Protein AF-A0A972MWX5-F1 (afdb_monomer_lite)

Secondary structure (DSSP, 8-state):
-HHHHHHHHHHHHHHHHHHHHHHHHHHHHHHTSHHHHHHHHHHHTT--SSS-EEETTEEE-TTS-EEEEETTEEEEE---HHHHHHHHHHHHHHHHHHHHTTTEEEEE-SSS-EEEEETTEEEEEEEEEEEETT----EEEEEEEEETTT--EEEEETT-

Radius of gyration: 28.14 Å; chains: 1; bounding box: 78×22×84 Å

Sequence (160 aa):
MKDKKFFVRSFFILFVIVGVILWGVFYYNAHNTPEYKIKERLVELGYPTEGYYYADSSVRYPDGRVVVFEDGKVENYTVNIYQATAVAYSLLEPYQSKLEQYNFTLKLDYESFTETYKDGTLYFVFPVKMSREGKRDNILVGYVFVDRKTGRAFIKGLLG

Structure (mmCIF, N/CA/C/O backbone):
data_AF-A0A972MWX5-F1
#
_entry.id   AF-A0A972MWX5-F1
#
loop_
_atom_site.group_PDB
_atom_site.id
_atom_site.type_symbol
_atom_site.label_atom_id
_atom_site.label_alt_id
_atom_site.label_comp_id
_atom_site.label_asym_id
_atom_site.label_entity_id
_atom_site.label_seq_id
_atom_site.pdbx_PDB_ins_code
_atom_site.Cartn_x
_atom_site.Cartn_y
_atom_site.Cartn_z
_atom_site.occupancy
_atom_site.B_iso_or_equiv
_atom_site.auth_seq_id
_atom_site.auth_comp_id
_atom_site.auth_asym_id
_atom_site.auth_atom_id
_atom_site.pdbx_PDB_model_num
ATOM 1 N N . MET A 1 1 ? 55.766 -2.530 -52.864 1.00 55.31 1 MET A N 1
ATOM 2 C CA . MET A 1 1 ? 55.032 -1.466 -52.122 1.00 55.31 1 MET A CA 1
ATOM 3 C C . MET A 1 1 ? 53.513 -1.468 -52.374 1.00 55.31 1 MET A C 1
ATOM 5 O O . MET A 1 1 ? 52.782 -0.977 -51.521 1.00 55.31 1 MET A O 1
ATOM 9 N N . LYS A 1 2 ? 53.024 -2.032 -53.495 1.00 53.69 2 LYS A N 1
ATOM 10 C CA . LYS A 1 2 ? 51.587 -2.156 -53.822 1.00 53.69 2 LYS A CA 1
ATOM 11 C C . LYS A 1 2 ? 50.833 -3.138 -52.904 1.00 53.69 2 LYS A C 1
ATOM 13 O O . LYS A 1 2 ? 49.761 -2.791 -52.419 1.00 53.69 2 LYS A O 1
ATOM 18 N N . ASP A 1 3 ? 51.442 -4.271 -52.558 1.00 59.41 3 ASP A N 1
ATOM 19 C CA . ASP A 1 3 ? 50.772 -5.328 -51.773 1.00 59.41 3 ASP A CA 1
ATOM 20 C C . ASP A 1 3 ? 50.551 -4.955 -50.302 1.00 59.41 3 ASP A C 1
ATOM 22 O O . ASP A 1 3 ? 49.507 -5.261 -49.733 1.00 59.41 3 ASP A O 1
ATOM 26 N N . LYS A 1 4 ? 51.467 -4.180 -49.699 1.00 56.91 4 LYS A N 1
ATOM 27 C CA . LYS A 1 4 ? 51.287 -3.640 -48.337 1.00 56.91 4 LYS A CA 1
ATOM 28 C C . LYS A 1 4 ? 50.088 -2.688 -48.242 1.00 56.91 4 LYS A C 1
ATOM 30 O O . LYS A 1 4 ? 49.364 -2.733 -47.256 1.00 56.91 4 LYS A O 1
ATOM 35 N N . LYS A 1 5 ? 49.845 -1.851 -49.262 1.00 60.25 5 LYS A N 1
ATOM 36 C CA . LYS A 1 5 ? 48.673 -0.952 -49.291 1.00 60.25 5 LYS A CA 1
ATOM 37 C C . LYS A 1 5 ? 47.363 -1.726 -49.450 1.00 60.25 5 LYS A C 1
ATOM 39 O O . LYS A 1 5 ? 46.360 -1.330 -48.866 1.00 60.25 5 LYS A O 1
ATOM 44 N N . PHE A 1 6 ? 47.378 -2.821 -50.210 1.00 61.97 6 PHE A N 1
ATOM 45 C CA . PHE A 1 6 ? 46.210 -3.682 -50.392 1.00 61.97 6 PHE A CA 1
ATOM 46 C C . PHE A 1 6 ? 45.880 -4.452 -49.105 1.00 61.97 6 PHE A C 1
ATOM 48 O O . PHE A 1 6 ? 44.744 -4.412 -48.647 1.00 61.97 6 PHE A O 1
ATOM 55 N N . PHE A 1 7 ? 46.893 -5.034 -48.453 1.00 67.25 7 PHE A N 1
ATOM 56 C CA . PHE A 1 7 ? 46.749 -5.754 -47.186 1.00 67.25 7 PHE A CA 1
ATOM 57 C C . PHE A 1 7 ? 46.229 -4.863 -46.048 1.00 67.25 7 PHE A C 1
ATOM 59 O O . PHE A 1 7 ? 45.277 -5.227 -45.363 1.00 67.25 7 PHE A O 1
ATOM 66 N N . VAL A 1 8 ? 46.791 -3.658 -45.886 1.00 73.81 8 VAL A N 1
ATOM 67 C CA . VAL A 1 8 ? 46.344 -2.695 -44.862 1.00 73.81 8 VAL A CA 1
ATOM 68 C C . VAL A 1 8 ? 44.905 -2.239 -45.114 1.00 73.81 8 VAL A C 1
ATOM 70 O O . VAL A 1 8 ? 44.122 -2.137 -44.174 1.00 73.81 8 VAL A O 1
ATOM 73 N N . ARG A 1 9 ? 44.523 -2.016 -46.378 1.00 71.81 9 ARG A N 1
ATOM 74 C CA . ARG A 1 9 ? 43.152 -1.636 -46.740 1.00 71.81 9 ARG A CA 1
ATOM 75 C C . ARG A 1 9 ? 42.158 -2.764 -46.462 1.00 71.81 9 ARG A C 1
ATOM 77 O O . ARG A 1 9 ? 41.102 -2.500 -45.899 1.00 71.81 9 ARG A O 1
ATOM 84 N N . SER A 1 10 ? 42.495 -4.004 -46.811 1.00 74.69 10 SER A N 1
ATOM 85 C CA . SER A 1 10 ? 41.655 -5.173 -46.529 1.00 74.69 10 SER A CA 1
ATOM 86 C C . SER A 1 10 ? 41.505 -5.427 -45.028 1.00 74.69 10 SER A C 1
ATOM 88 O O . SER A 1 10 ? 40.396 -5.684 -44.569 1.00 74.69 10 SER A O 1
ATOM 90 N N . PHE A 1 11 ? 42.583 -5.284 -44.253 1.00 80.12 11 PHE A N 1
ATOM 91 C CA . PHE A 1 11 ? 42.537 -5.420 -42.797 1.00 80.12 11 PHE A CA 1
ATOM 92 C C . PHE A 1 11 ? 41.700 -4.312 -42.145 1.00 80.12 11 PHE A C 1
ATOM 94 O O . PHE A 1 11 ? 40.907 -4.580 -41.249 1.00 80.12 11 PHE A O 1
ATOM 101 N N . PHE A 1 12 ? 41.817 -3.076 -42.636 1.00 83.12 12 PHE A N 1
ATOM 102 C CA . PHE A 1 12 ? 41.016 -1.954 -42.153 1.00 83.12 12 PHE A CA 1
ATOM 103 C C . PHE A 1 12 ? 39.523 -2.140 -42.447 1.00 83.12 12 PHE A C 1
ATOM 105 O O . PHE A 1 12 ? 38.696 -1.922 -41.569 1.00 83.12 12 PHE A O 1
ATOM 112 N N . ILE A 1 13 ? 39.165 -2.601 -43.650 1.00 83.06 13 ILE A N 1
ATOM 113 C CA . ILE A 1 13 ? 37.769 -2.908 -43.999 1.00 83.06 13 ILE A CA 1
ATOM 114 C C . ILE A 1 13 ? 37.222 -4.017 -43.093 1.00 83.06 13 ILE A C 1
ATOM 116 O O . ILE A 1 13 ? 36.120 -3.884 -42.569 1.00 83.06 13 ILE A O 1
ATOM 120 N N . LEU A 1 14 ? 38.002 -5.076 -42.856 1.00 85.69 14 LEU A N 1
ATOM 121 C CA . LEU A 1 14 ? 37.616 -6.152 -41.943 1.00 85.69 14 LEU A CA 1
ATOM 122 C C . LEU A 1 14 ? 37.406 -5.626 -40.514 1.00 85.69 14 LEU A C 1
ATOM 124 O O . LEU A 1 14 ? 36.401 -5.943 -39.887 1.00 85.69 14 LEU A O 1
ATOM 128 N N . PHE A 1 15 ? 38.314 -4.781 -40.021 1.00 88.12 15 PHE A N 1
ATOM 129 C CA . PHE A 1 15 ? 38.214 -4.158 -38.701 1.00 88.12 15 PHE A CA 1
ATOM 130 C C . PHE A 1 15 ? 36.951 -3.298 -38.560 1.00 88.12 15 PHE A C 1
ATOM 132 O O . PHE A 1 15 ? 36.252 -3.400 -37.554 1.00 88.12 15 PHE A O 1
ATOM 139 N N . VAL A 1 16 ? 36.610 -2.507 -39.583 1.00 89.81 16 VAL A N 1
ATOM 140 C CA . VAL A 1 16 ? 35.372 -1.712 -39.603 1.00 89.81 16 VAL A CA 1
ATOM 141 C C . VAL A 1 16 ? 34.139 -2.617 -39.580 1.00 89.81 16 VAL A C 1
ATOM 143 O O . VAL A 1 16 ? 33.228 -2.373 -38.795 1.00 89.81 16 VAL A O 1
ATOM 146 N N . ILE A 1 17 ? 34.115 -3.686 -40.382 1.00 90.12 17 ILE A N 1
ATOM 147 C CA . ILE A 1 17 ? 32.991 -4.637 -40.413 1.00 90.12 17 ILE A CA 1
ATOM 148 C C . ILE A 1 17 ? 32.806 -5.303 -39.044 1.00 90.12 17 ILE A C 1
ATOM 150 O O . ILE A 1 17 ? 31.695 -5.331 -38.520 1.00 90.12 17 ILE A O 1
ATOM 154 N N . VAL A 1 18 ? 33.888 -5.791 -38.433 1.00 88.88 18 VAL A N 1
ATOM 155 C CA . VAL A 1 18 ? 33.847 -6.401 -37.095 1.00 88.88 18 VAL A CA 1
ATOM 156 C C . VAL A 1 18 ? 33.389 -5.386 -36.046 1.00 88.88 18 VAL A C 1
ATOM 158 O O . VAL A 1 18 ? 32.563 -5.719 -35.199 1.00 88.88 18 VAL A O 1
ATOM 161 N N . GLY A 1 19 ? 33.858 -4.138 -36.130 1.00 89.25 19 GLY A N 1
ATOM 162 C CA . GLY A 1 19 ? 33.424 -3.055 -35.249 1.00 89.25 19 GLY A CA 1
ATOM 163 C C . GLY A 1 19 ? 31.924 -2.771 -35.350 1.00 89.25 19 GLY A C 1
ATOM 164 O O . GLY A 1 19 ? 31.257 -2.662 -34.324 1.00 89.25 19 GLY A O 1
ATOM 165 N N . VAL A 1 20 ? 31.371 -2.727 -36.566 1.00 91.25 20 VAL A N 1
ATOM 166 C CA . VAL A 1 20 ? 29.926 -2.536 -36.793 1.00 91.25 20 VAL A CA 1
ATOM 167 C C . VAL A 1 20 ? 29.117 -3.711 -36.241 1.00 91.25 20 VAL A C 1
ATOM 169 O O . VAL A 1 20 ? 28.090 -3.492 -35.601 1.00 91.25 20 VAL A O 1
ATOM 172 N N . ILE A 1 21 ? 29.586 -4.949 -36.430 1.00 89.12 21 ILE A N 1
ATOM 173 C CA . ILE A 1 21 ? 28.920 -6.147 -35.895 1.00 89.12 21 ILE A CA 1
ATOM 174 C C . ILE A 1 21 ? 28.914 -6.123 -34.363 1.00 89.12 21 ILE A C 1
ATOM 176 O O . ILE A 1 21 ? 27.860 -6.299 -33.754 1.00 89.12 21 ILE A O 1
ATOM 180 N N . LEU A 1 22 ? 30.062 -5.867 -33.729 1.00 86.38 22 LEU A N 1
ATOM 181 C CA . LEU A 1 22 ? 30.165 -5.800 -32.269 1.00 86.38 22 LEU A CA 1
ATOM 182 C C . LEU A 1 22 ? 29.307 -4.673 -31.692 1.00 86.38 22 LEU A C 1
ATOM 184 O O . LEU A 1 22 ? 28.625 -4.881 -30.689 1.00 86.38 22 LEU A O 1
ATOM 188 N N . TRP A 1 23 ? 29.290 -3.508 -32.343 1.00 86.62 23 TRP A N 1
ATOM 189 C CA . TRP A 1 23 ? 28.437 -2.397 -31.938 1.00 86.62 23 TRP A CA 1
ATOM 190 C C . TRP A 1 23 ? 26.951 -2.753 -32.045 1.00 86.62 23 TRP A C 1
ATOM 192 O O . TRP A 1 23 ? 26.206 -2.519 -31.099 1.00 86.62 23 TRP A O 1
ATOM 202 N N . GLY A 1 24 ? 26.528 -3.395 -33.139 1.00 82.75 24 GLY A N 1
ATOM 203 C CA . GLY A 1 24 ? 25.148 -3.853 -33.318 1.00 82.75 24 GLY A CA 1
ATOM 204 C C . GLY A 1 24 ? 24.715 -4.878 -32.267 1.00 82.75 24 GLY A C 1
ATOM 205 O O . GLY A 1 24 ? 23.630 -4.754 -31.703 1.00 82.75 24 GLY A O 1
ATOM 206 N N . VAL A 1 25 ? 25.577 -5.846 -31.940 1.00 79.94 25 VAL A N 1
ATOM 207 C CA . VAL A 1 25 ? 25.316 -6.836 -30.880 1.00 79.94 25 VAL A CA 1
ATOM 208 C C . VAL A 1 25 ? 25.213 -6.161 -29.512 1.00 79.94 25 VAL A C 1
ATOM 210 O O . VAL A 1 25 ? 24.296 -6.456 -28.747 1.00 79.94 25 VAL A O 1
ATOM 213 N N . PHE A 1 26 ? 26.116 -5.231 -29.201 1.00 80.38 26 PHE A N 1
ATOM 214 C CA . PHE A 1 26 ? 26.093 -4.510 -27.930 1.00 80.38 26 PHE A CA 1
ATOM 215 C C . PHE A 1 26 ? 24.851 -3.620 -27.805 1.00 80.38 26 PHE A C 1
ATOM 217 O O . PHE A 1 26 ? 24.179 -3.635 -26.776 1.00 80.38 26 PHE A O 1
ATOM 224 N N . TYR A 1 27 ? 24.505 -2.901 -28.875 1.00 77.19 27 TYR A N 1
ATOM 225 C CA . TYR A 1 27 ? 23.310 -2.067 -28.949 1.00 77.19 27 TYR A CA 1
ATOM 226 C C . TYR A 1 27 ? 22.036 -2.898 -28.761 1.00 77.19 27 TYR A C 1
ATOM 228 O O . TYR A 1 27 ? 21.204 -2.563 -27.916 1.00 77.19 27 TYR A O 1
ATOM 236 N N . TYR A 1 28 ? 21.925 -4.019 -29.482 1.00 75.44 28 TYR A N 1
ATOM 237 C CA . TYR A 1 28 ? 20.804 -4.948 -29.369 1.00 75.44 28 TYR A CA 1
ATOM 238 C C . TYR A 1 28 ? 20.672 -5.515 -27.954 1.00 75.44 28 TYR A C 1
ATOM 240 O O . TYR A 1 28 ? 19.569 -5.540 -27.414 1.00 75.44 28 TYR A O 1
ATOM 248 N N . ASN A 1 29 ? 21.779 -5.932 -27.333 1.00 72.12 29 ASN A N 1
ATOM 249 C CA . ASN A 1 29 ? 21.764 -6.479 -25.978 1.00 72.12 29 ASN A CA 1
ATOM 250 C C . ASN A 1 29 ? 21.394 -5.423 -24.931 1.00 72.12 29 ASN A C 1
ATOM 252 O O . ASN A 1 29 ? 20.609 -5.723 -24.039 1.00 72.12 29 ASN A O 1
ATOM 256 N N . ALA A 1 30 ? 21.892 -4.190 -25.057 1.00 64.75 30 ALA A N 1
ATOM 257 C CA . ALA A 1 30 ? 21.557 -3.101 -24.139 1.00 64.75 30 ALA A CA 1
ATOM 258 C C . ALA A 1 30 ? 20.062 -2.724 -24.199 1.00 64.75 30 ALA A C 1
ATOM 260 O O . ALA A 1 30 ? 19.432 -2.543 -23.156 1.00 64.75 30 ALA A O 1
ATOM 261 N N . HIS A 1 31 ? 19.481 -2.674 -25.403 1.00 63.12 31 HIS A N 1
ATOM 262 C CA . HIS A 1 31 ? 18.083 -2.274 -25.623 1.00 63.12 31 HIS A CA 1
ATOM 263 C C . HIS A 1 31 ? 17.078 -3.428 -25.467 1.00 63.12 31 HIS A C 1
ATOM 265 O O . HIS A 1 31 ? 15.884 -3.192 -25.316 1.00 63.12 31 HIS A O 1
ATOM 271 N N . ASN A 1 32 ? 17.530 -4.688 -25.463 1.00 64.56 32 ASN A N 1
ATOM 272 C CA . ASN A 1 32 ? 16.667 -5.844 -25.188 1.00 64.56 32 ASN A CA 1
ATOM 273 C C . ASN A 1 32 ? 16.703 -6.328 -23.740 1.00 64.56 32 ASN A C 1
ATOM 275 O O . ASN A 1 32 ? 16.110 -7.365 -23.433 1.00 64.56 32 ASN A O 1
ATOM 279 N N . THR A 1 33 ? 17.348 -5.584 -22.844 1.00 59.31 33 THR A N 1
ATOM 280 C CA . THR A 1 33 ? 17.236 -5.876 -21.418 1.00 59.31 33 THR A CA 1
ATOM 281 C C . THR A 1 33 ? 15.790 -5.666 -20.940 1.00 59.31 33 THR A C 1
ATOM 283 O O . THR A 1 33 ? 15.114 -4.739 -21.402 1.00 59.31 33 THR A O 1
ATOM 286 N N . PRO A 1 34 ? 15.292 -6.497 -20.005 1.00 53.62 34 PRO A N 1
ATOM 287 C CA . PRO A 1 34 ? 13.991 -6.279 -19.372 1.00 53.62 34 PRO A CA 1
ATOM 288 C C . PRO A 1 34 ? 13.868 -4.870 -18.780 1.00 53.62 34 PRO A C 1
ATOM 290 O O . PRO A 1 34 ? 12.841 -4.223 -18.939 1.00 53.62 34 PRO A O 1
ATOM 293 N N . GLU A 1 35 ? 14.948 -4.363 -18.182 1.00 55.81 35 GLU A N 1
ATOM 294 C CA . GLU A 1 35 ? 15.011 -3.028 -17.588 1.00 55.81 35 GLU A CA 1
ATOM 295 C C . GLU A 1 35 ? 14.777 -1.906 -18.614 1.00 55.81 35 GLU A C 1
ATOM 297 O O . GLU A 1 35 ? 14.025 -0.973 -18.339 1.00 55.81 35 GLU A O 1
ATOM 302 N N . TYR A 1 36 ? 15.368 -1.996 -19.813 1.00 62.69 36 TYR A N 1
ATOM 303 C CA . TYR A 1 36 ? 15.177 -0.990 -20.863 1.00 62.69 36 TYR A CA 1
ATOM 304 C C . TYR A 1 36 ? 13.733 -0.967 -21.382 1.00 62.69 36 TYR A C 1
ATOM 306 O O . TYR A 1 36 ? 13.123 0.098 -21.452 1.00 62.69 36 TYR A O 1
ATOM 314 N N . LYS A 1 37 ? 13.151 -2.141 -21.662 1.00 62.28 37 LYS A N 1
ATOM 315 C CA . LYS A 1 37 ? 11.751 -2.262 -22.115 1.00 62.28 37 LYS A CA 1
ATOM 316 C C . LYS A 1 37 ? 10.761 -1.751 -21.069 1.00 62.28 37 LYS A C 1
ATOM 318 O O . LYS A 1 37 ? 9.757 -1.127 -21.399 1.00 62.28 37 LYS A O 1
ATOM 323 N N . ILE A 1 38 ? 11.062 -1.996 -19.796 1.00 55.25 38 ILE A N 1
ATOM 324 C CA . ILE A 1 38 ? 10.292 -1.484 -18.663 1.00 55.25 38 ILE A CA 1
ATOM 325 C C . ILE A 1 38 ? 10.382 0.047 -18.591 1.00 55.25 38 ILE A C 1
ATOM 327 O O . ILE A 1 38 ? 9.351 0.709 -18.481 1.00 55.25 38 ILE A O 1
ATOM 331 N N . LYS A 1 39 ? 11.588 0.618 -18.710 1.00 62.22 39 LYS A N 1
ATOM 332 C CA . LYS A 1 39 ? 11.800 2.075 -18.742 1.00 62.22 39 LYS A CA 1
ATOM 333 C C . LYS A 1 39 ? 11.042 2.743 -19.889 1.00 62.22 39 LYS A C 1
ATOM 335 O O . LYS A 1 39 ? 10.375 3.747 -19.660 1.00 62.22 39 LYS A O 1
ATOM 340 N N . GLU A 1 40 ? 11.098 2.175 -21.090 1.00 64.31 40 GLU A N 1
ATOM 341 C CA . GLU A 1 40 ? 10.368 2.673 -22.263 1.00 64.31 40 GLU A CA 1
ATOM 342 C C . GLU A 1 40 ? 8.854 2.676 -22.012 1.00 64.31 40 GLU A C 1
ATOM 344 O O . GLU A 1 40 ? 8.191 3.703 -22.169 1.00 64.31 40 GLU A O 1
ATOM 349 N N . ARG A 1 41 ? 8.316 1.569 -21.487 1.00 56.91 41 ARG A N 1
ATOM 350 C CA . ARG A 1 41 ? 6.888 1.450 -21.180 1.00 56.91 41 ARG A CA 1
ATOM 351 C C . ARG A 1 41 ? 6.417 2.414 -20.085 1.00 56.91 41 ARG A C 1
ATOM 353 O O . ARG A 1 41 ? 5.291 2.902 -20.138 1.00 56.91 41 ARG A O 1
ATOM 360 N N . LEU A 1 42 ? 7.259 2.700 -19.094 1.00 55.84 42 LEU A N 1
ATOM 361 C CA . LEU A 1 42 ? 6.987 3.708 -18.066 1.00 55.84 42 LEU A CA 1
ATOM 362 C C . LEU A 1 42 ? 6.933 5.123 -18.657 1.00 55.84 42 LEU A C 1
ATOM 364 O O . LEU A 1 42 ? 6.050 5.903 -18.310 1.00 55.84 42 LEU A O 1
ATOM 368 N N . VAL A 1 43 ? 7.825 5.454 -19.589 1.00 63.84 43 VAL A N 1
ATOM 369 C CA . VAL A 1 43 ? 7.791 6.755 -20.275 1.00 63.84 43 VAL A CA 1
ATOM 370 C C . VAL A 1 43 ? 6.512 6.906 -21.101 1.00 63.84 43 VAL A C 1
ATOM 372 O O . VAL A 1 43 ? 5.846 7.936 -21.001 1.00 63.84 43 VAL A O 1
ATOM 375 N N . GLU A 1 44 ? 6.108 5.873 -21.846 1.00 61.28 44 GLU A N 1
ATOM 376 C CA . GLU A 1 44 ? 4.857 5.877 -22.624 1.00 61.28 44 GLU A CA 1
ATOM 377 C C . GLU A 1 44 ? 3.610 6.135 -21.767 1.00 61.28 44 GLU A C 1
ATOM 379 O O . GLU A 1 44 ? 2.653 6.763 -22.217 1.00 61.28 44 GLU A O 1
ATOM 384 N N . LEU A 1 45 ? 3.613 5.654 -20.523 1.00 51.59 45 LEU A N 1
ATOM 385 C CA . LEU A 1 45 ? 2.506 5.812 -19.582 1.00 51.59 45 LEU A CA 1
ATOM 386 C C . LEU A 1 45 ? 2.576 7.126 -18.777 1.00 51.59 45 LEU A C 1
ATOM 388 O O . LEU A 1 45 ? 1.752 7.345 -17.888 1.00 51.59 45 LEU A O 1
ATOM 392 N N . GLY A 1 46 ? 3.531 8.010 -19.092 1.00 49.69 46 GLY A N 1
ATOM 393 C CA . GLY A 1 46 ? 3.662 9.339 -18.491 1.00 49.69 46 GLY A CA 1
ATOM 394 C C . GLY A 1 46 ? 4.365 9.358 -17.132 1.00 49.69 46 GLY A C 1
ATOM 395 O O . GLY A 1 46 ? 4.149 10.282 -16.344 1.00 49.69 46 GLY A O 1
ATOM 396 N N . TYR A 1 47 ? 5.181 8.348 -16.822 1.00 56.62 47 TYR A N 1
ATOM 397 C CA . TYR A 1 47 ? 5.920 8.303 -15.564 1.00 56.62 47 TYR A CA 1
ATOM 398 C C . TYR A 1 47 ? 7.272 9.021 -15.636 1.00 56.62 47 TYR A C 1
ATOM 400 O O . TYR A 1 47 ? 7.915 9.038 -16.687 1.00 56.62 47 TYR A O 1
ATOM 408 N N . PRO A 1 48 ? 7.744 9.584 -14.507 1.00 62.31 48 PRO A N 1
ATOM 409 C CA . PRO A 1 48 ? 9.046 10.232 -14.450 1.00 62.31 48 PRO A CA 1
ATOM 410 C C . PRO A 1 48 ? 10.190 9.224 -14.633 1.00 62.31 48 PRO A C 1
ATOM 412 O O . PRO A 1 48 ? 10.147 8.100 -14.128 1.00 62.31 48 PRO A O 1
ATOM 415 N N . THR A 1 49 ? 11.233 9.657 -15.343 1.00 64.06 49 THR A N 1
ATOM 416 C CA . THR A 1 49 ? 12.430 8.864 -15.674 1.00 64.06 49 THR A CA 1
ATOM 417 C C . THR A 1 49 ? 13.458 8.797 -14.546 1.00 64.06 49 THR A C 1
ATOM 419 O O . THR A 1 49 ? 14.411 8.025 -14.644 1.00 64.06 49 THR A O 1
ATOM 422 N N . GLU A 1 50 ? 13.264 9.569 -13.476 1.00 65.44 50 GLU A N 1
ATOM 423 C CA . GLU A 1 50 ? 14.198 9.713 -12.358 1.00 65.44 50 GLU A CA 1
ATOM 424 C C . GLU A 1 50 ? 13.462 9.738 -11.010 1.00 65.44 50 GLU A C 1
ATOM 426 O O . GLU A 1 50 ? 12.252 9.968 -10.943 1.00 65.44 50 GLU A O 1
ATOM 431 N N . GLY A 1 51 ? 14.200 9.493 -9.924 1.00 64.88 51 GLY A N 1
ATOM 432 C CA . GLY A 1 51 ? 13.686 9.571 -8.553 1.00 64.88 51 GLY A CA 1
ATOM 433 C C . GLY A 1 51 ? 12.922 8.338 -8.066 1.00 64.88 51 GLY A C 1
ATOM 434 O O . GLY A 1 51 ? 12.424 8.354 -6.949 1.00 64.88 51 GLY A O 1
ATOM 435 N N . TYR A 1 52 ? 12.838 7.269 -8.855 1.00 71.31 52 TYR A N 1
ATOM 436 C CA . TYR A 1 52 ? 12.242 6.000 -8.439 1.00 71.31 52 TYR A CA 1
ATOM 437 C C . TYR A 1 52 ? 13.317 4.966 -8.085 1.00 71.31 52 TYR A C 1
ATOM 439 O O . TYR A 1 52 ? 14.465 5.077 -8.518 1.00 71.31 52 TYR A O 1
ATOM 447 N N . TYR A 1 53 ? 12.944 3.937 -7.325 1.00 66.94 53 TYR A N 1
ATOM 448 C CA . TYR A 1 53 ? 13.802 2.771 -7.100 1.00 66.94 53 TYR A CA 1
ATOM 449 C C . TYR A 1 53 ? 13.111 1.482 -7.541 1.00 66.94 53 TYR A C 1
ATOM 451 O O . TYR A 1 53 ? 11.883 1.366 -7.498 1.00 66.94 53 TYR A O 1
ATOM 459 N N . TYR A 1 54 ? 13.922 0.521 -7.984 1.00 69.00 54 TYR A N 1
ATOM 460 C CA . TYR A 1 54 ? 13.475 -0.832 -8.292 1.00 69.00 54 TYR A CA 1
ATOM 461 C C . TYR A 1 54 ? 13.511 -1.687 -7.026 1.00 69.00 54 TYR A C 1
ATOM 463 O O . TYR A 1 54 ? 14.525 -1.717 -6.328 1.00 69.00 54 TYR A O 1
ATOM 471 N N . ALA A 1 55 ? 12.425 -2.402 -6.752 1.00 68.56 55 ALA A N 1
ATOM 472 C CA . ALA A 1 55 ? 12.360 -3.424 -5.713 1.00 68.56 55 ALA A CA 1
ATOM 473 C C . ALA A 1 55 ? 11.424 -4.545 -6.171 1.00 68.56 55 ALA A C 1
ATOM 475 O O . ALA A 1 55 ? 10.302 -4.254 -6.578 1.00 68.56 55 ALA A O 1
ATOM 476 N N . ASP A 1 56 ? 11.882 -5.797 -6.123 1.00 69.00 56 ASP A N 1
ATOM 477 C CA . ASP A 1 56 ? 11.066 -7.001 -6.344 1.00 69.00 56 ASP A CA 1
ATOM 478 C C . ASP A 1 56 ? 10.126 -6.910 -7.562 1.00 69.00 56 ASP A C 1
ATOM 480 O O . ASP A 1 56 ? 8.905 -6.979 -7.440 1.00 69.00 56 ASP A O 1
ATOM 484 N N . SER A 1 57 ? 10.697 -6.686 -8.751 1.00 73.19 57 SER A N 1
ATOM 485 C CA . SER A 1 57 ? 9.949 -6.529 -10.016 1.00 73.19 57 SER A CA 1
ATOM 486 C C . SER A 1 57 ? 8.915 -5.393 -10.014 1.00 73.19 57 SER A C 1
ATOM 488 O O . SER A 1 57 ? 7.954 -5.405 -10.782 1.00 73.19 57 SER A O 1
ATOM 490 N N . SER A 1 58 ? 9.118 -4.376 -9.177 1.00 73.56 58 SER A N 1
ATOM 491 C CA . SER A 1 58 ? 8.302 -3.167 -9.142 1.00 73.56 58 SER A CA 1
ATOM 492 C C . SER A 1 58 ? 9.152 -1.899 -9.187 1.00 73.56 58 SER A C 1
ATOM 494 O O . SER A 1 58 ? 10.300 -1.877 -8.738 1.00 73.56 58 SER A O 1
ATOM 496 N N . VAL A 1 59 ? 8.578 -0.830 -9.734 1.00 77.25 59 VAL A N 1
ATOM 497 C CA . VAL A 1 59 ? 9.107 0.532 -9.669 1.00 77.25 59 VAL A CA 1
ATOM 498 C C . VAL A 1 59 ? 8.296 1.317 -8.655 1.00 77.25 59 VAL A C 1
ATOM 500 O O . VAL A 1 59 ? 7.075 1.428 -8.772 1.00 77.25 59 VAL A O 1
ATOM 503 N N . ARG A 1 60 ? 8.982 1.863 -7.650 1.00 75.69 60 ARG A N 1
ATOM 504 C CA . ARG A 1 60 ? 8.375 2.637 -6.566 1.00 75.69 60 ARG A CA 1
ATOM 505 C C . ARG A 1 60 ? 8.779 4.099 -6.676 1.00 75.69 60 ARG A C 1
ATOM 507 O O . ARG A 1 60 ? 9.967 4.418 -6.738 1.00 75.69 60 ARG A O 1
ATOM 514 N N . TYR A 1 61 ? 7.783 4.979 -6.686 1.00 74.69 61 TYR A N 1
ATOM 515 C CA . TYR A 1 61 ? 7.965 6.422 -6.799 1.00 74.69 61 TYR A CA 1
ATOM 516 C C . TYR A 1 61 ? 7.909 7.108 -5.422 1.00 74.69 61 TYR A C 1
ATOM 518 O O . TYR A 1 61 ? 7.231 6.611 -4.517 1.00 74.69 61 TYR A O 1
ATOM 526 N N . PRO A 1 62 ? 8.558 8.276 -5.244 1.00 65.00 62 PRO A N 1
ATOM 527 C CA . PRO A 1 62 ? 8.550 9.018 -3.977 1.00 65.00 62 PRO A CA 1
ATOM 528 C C . PRO A 1 62 ? 7.163 9.503 -3.553 1.00 65.00 62 PRO A C 1
ATOM 530 O O . PRO A 1 62 ? 6.901 9.689 -2.370 1.00 65.00 62 PRO A O 1
ATOM 533 N N . ASP A 1 63 ? 6.264 9.697 -4.517 1.00 64.56 63 ASP A N 1
ATOM 534 C CA . ASP A 1 63 ? 4.869 10.080 -4.282 1.00 64.56 63 ASP A CA 1
ATOM 535 C C . ASP A 1 63 ? 3.981 8.910 -3.815 1.00 64.56 63 ASP A C 1
ATOM 537 O O . ASP A 1 63 ? 2.780 9.081 -3.585 1.00 64.56 63 ASP A O 1
ATOM 541 N N . GLY A 1 64 ? 4.573 7.723 -3.659 1.00 62.06 64 GLY A N 1
ATOM 542 C CA . GLY A 1 64 ? 3.922 6.512 -3.191 1.00 62.06 64 GLY A CA 1
ATOM 543 C C . GLY A 1 64 ? 3.297 5.669 -4.297 1.00 62.06 64 GLY A C 1
ATOM 544 O O . GLY A 1 64 ? 2.768 4.611 -3.967 1.00 62.06 64 GLY A O 1
ATOM 545 N N . ARG A 1 65 ? 3.352 6.067 -5.577 1.00 72.94 65 ARG A N 1
ATOM 546 C CA . ARG A 1 65 ? 2.888 5.219 -6.688 1.00 72.94 65 ARG A CA 1
ATOM 547 C C . ARG A 1 65 ? 3.780 3.992 -6.855 1.00 72.94 65 ARG A C 1
ATOM 549 O O . ARG A 1 65 ? 4.992 4.055 -6.641 1.00 72.94 65 ARG A O 1
ATOM 556 N N . VAL A 1 66 ? 3.177 2.880 -7.266 1.00 74.50 66 VAL A N 1
ATOM 557 C CA . VAL A 1 66 ? 3.896 1.630 -7.547 1.00 74.50 66 VAL A CA 1
ATOM 558 C C . VAL A 1 66 ? 3.505 1.131 -8.926 1.00 74.50 66 VAL A C 1
ATOM 560 O O . VAL A 1 66 ? 2.331 1.149 -9.292 1.00 74.50 66 VAL A O 1
ATOM 563 N N . VAL A 1 67 ? 4.496 0.686 -9.687 1.00 74.88 67 VAL A N 1
ATOM 564 C CA . VAL A 1 67 ? 4.288 -0.005 -10.953 1.00 74.88 67 VAL A CA 1
ATOM 565 C C . VAL A 1 67 ? 4.845 -1.406 -10.833 1.00 74.88 67 VAL A C 1
ATOM 567 O O . VAL A 1 67 ? 6.029 -1.564 -10.558 1.00 74.88 67 VAL A O 1
ATOM 570 N N . VAL A 1 68 ? 3.999 -2.412 -11.013 1.00 75.94 68 VAL A N 1
ATOM 571 C CA . VAL A 1 68 ? 4.387 -3.822 -10.901 1.00 75.94 68 VAL A CA 1
ATOM 572 C C . VAL A 1 68 ? 4.537 -4.410 -12.298 1.00 75.94 68 VAL A C 1
ATOM 574 O O . VAL A 1 68 ? 3.681 -4.187 -13.159 1.00 75.94 68 VAL A O 1
ATOM 577 N N . PHE A 1 69 ? 5.635 -5.135 -12.512 1.00 69.75 69 PHE A N 1
ATOM 578 C CA . PHE A 1 69 ? 5.968 -5.817 -13.758 1.00 69.75 69 PHE A CA 1
ATOM 579 C C . PHE A 1 69 ? 5.877 -7.324 -13.531 1.00 69.75 69 PHE A C 1
ATOM 581 O O . PHE A 1 69 ? 6.852 -7.958 -13.135 1.00 69.75 69 PHE A O 1
ATOM 588 N N . GLU A 1 70 ? 4.703 -7.903 -13.772 1.00 69.19 70 GLU A N 1
ATOM 589 C CA . GLU A 1 70 ? 4.460 -9.338 -13.586 1.00 69.19 70 GLU A CA 1
ATOM 590 C C . GLU A 1 70 ? 3.911 -9.937 -14.887 1.00 69.19 70 GLU A C 1
ATOM 592 O O . GLU A 1 70 ? 3.015 -9.367 -15.509 1.00 69.19 70 GLU A O 1
ATOM 597 N N . ASP A 1 71 ? 4.498 -11.045 -15.353 1.00 63.31 71 ASP A N 1
ATOM 598 C CA . ASP A 1 71 ? 4.093 -11.778 -16.566 1.00 63.31 71 ASP A CA 1
ATOM 599 C C . ASP A 1 71 ? 3.850 -10.906 -17.818 1.00 63.31 71 AS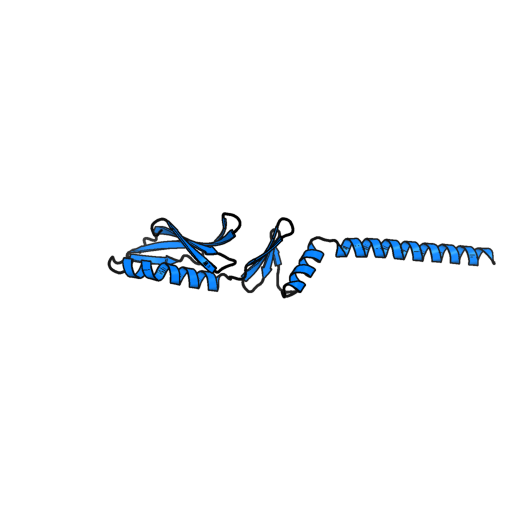P A C 1
ATOM 601 O O . ASP A 1 71 ? 2.928 -11.127 -18.607 1.00 63.31 71 ASP A O 1
ATOM 605 N N . GLY A 1 72 ? 4.681 -9.876 -18.012 1.00 59.16 72 GLY A N 1
ATOM 606 C CA . GLY A 1 72 ? 4.580 -8.957 -19.152 1.00 59.16 72 GLY A CA 1
ATOM 607 C C . GLY A 1 72 ? 3.441 -7.935 -19.055 1.00 59.16 72 GLY A C 1
ATOM 608 O O . GLY A 1 72 ? 3.204 -7.194 -20.011 1.00 59.16 72 GLY A O 1
ATOM 609 N N . LYS A 1 73 ? 2.747 -7.856 -17.914 1.00 59.72 73 LYS A N 1
ATOM 610 C CA . LYS A 1 73 ? 1.755 -6.821 -17.614 1.00 59.72 73 LYS A CA 1
ATOM 611 C C . LYS A 1 73 ? 2.380 -5.730 -16.756 1.00 59.72 73 LYS A C 1
ATOM 613 O O . LYS A 1 73 ? 3.150 -5.996 -15.839 1.00 59.72 73 LYS A O 1
ATOM 618 N N . VAL A 1 74 ? 2.023 -4.490 -17.079 1.00 65.62 74 VAL A N 1
ATOM 619 C CA . VAL A 1 74 ? 2.387 -3.303 -16.305 1.00 65.62 74 VAL A CA 1
ATOM 620 C C . VAL A 1 74 ? 1.147 -2.844 -15.562 1.00 65.62 74 VAL A C 1
ATOM 622 O O . VAL A 1 74 ? 0.183 -2.395 -16.186 1.00 65.62 74 VAL A O 1
ATOM 625 N N . GLU A 1 75 ? 1.156 -2.972 -14.240 1.00 69.56 75 GLU A N 1
ATOM 626 C CA . GLU A 1 75 ? 0.046 -2.533 -13.401 1.00 69.56 75 GLU A CA 1
ATOM 627 C C . GLU A 1 75 ? 0.383 -1.246 -12.661 1.00 69.56 75 GLU A C 1
ATOM 629 O O . GLU A 1 75 ? 1.377 -1.169 -11.944 1.00 69.56 75 GLU A O 1
ATOM 634 N N . ASN A 1 76 ? -0.466 -0.231 -12.844 1.00 73.44 76 ASN A N 1
ATOM 635 C CA . ASN A 1 76 ? -0.345 1.064 -12.189 1.00 73.44 76 ASN A CA 1
ATOM 636 C C . ASN A 1 76 ? -1.172 1.111 -10.903 1.00 73.44 76 ASN A C 1
ATOM 638 O O . ASN A 1 76 ? -2.403 1.023 -10.955 1.00 73.44 76 ASN A O 1
ATOM 642 N N . TYR A 1 77 ? -0.499 1.350 -9.785 1.00 79.62 77 TYR A N 1
ATOM 643 C CA . TYR A 1 77 ? -1.106 1.603 -8.489 1.00 79.62 77 TYR A CA 1
ATOM 644 C C . TYR A 1 77 ? -0.939 3.078 -8.120 1.00 79.62 77 TYR A C 1
ATOM 646 O O . TYR A 1 77 ? 0.121 3.516 -7.663 1.00 79.62 77 TYR A O 1
ATOM 654 N N . THR A 1 78 ? -1.998 3.855 -8.351 1.00 81.62 78 THR A N 1
ATOM 655 C CA . THR A 1 78 ? -1.995 5.315 -8.190 1.00 81.62 78 THR A CA 1
ATOM 656 C C . THR A 1 78 ? -2.297 5.777 -6.773 1.00 81.62 78 THR A C 1
ATOM 658 O O . THR A 1 78 ? -1.927 6.892 -6.416 1.00 81.62 78 THR A O 1
ATOM 661 N N . VAL A 1 79 ? -2.979 4.953 -5.972 1.00 80.25 79 VAL A N 1
ATOM 662 C CA . VAL A 1 79 ? -3.358 5.328 -4.608 1.00 80.25 79 VAL A CA 1
ATOM 663 C C . VAL A 1 79 ? -2.123 5.267 -3.725 1.00 80.25 79 VAL A C 1
ATOM 665 O O . VAL A 1 79 ? -1.493 4.212 -3.589 1.00 80.25 79 VAL A O 1
ATOM 668 N N . ASN A 1 80 ? -1.779 6.401 -3.122 1.00 79.38 80 ASN A N 1
ATOM 669 C CA . ASN A 1 80 ? -0.690 6.490 -2.156 1.00 79.38 80 ASN A CA 1
ATOM 670 C C . ASN A 1 80 ? -1.182 6.262 -0.718 1.00 79.38 80 ASN A C 1
ATOM 672 O O . ASN A 1 80 ? -2.382 6.177 -0.447 1.00 79.38 80 ASN A O 1
ATOM 676 N N . ILE A 1 81 ? -0.237 6.168 0.218 1.00 73.62 81 ILE A N 1
ATOM 677 C CA . ILE A 1 81 ? -0.538 5.860 1.619 1.00 73.62 81 ILE A CA 1
ATOM 678 C C . ILE A 1 81 ? -1.411 6.927 2.293 1.00 73.62 81 ILE A C 1
ATOM 680 O O . ILE A 1 81 ? -2.292 6.588 3.081 1.00 73.62 81 ILE A O 1
ATOM 684 N N . TYR A 1 82 ? -1.231 8.207 1.958 1.00 75.19 82 TYR A N 1
ATOM 685 C CA . TYR A 1 82 ? -2.022 9.302 2.526 1.00 75.19 82 TYR A CA 1
ATOM 686 C C . TYR A 1 82 ? -3.484 9.225 2.084 1.00 75.19 82 TYR A C 1
ATOM 688 O O . TYR A 1 82 ? -4.390 9.312 2.911 1.00 75.19 82 TYR A O 1
ATOM 696 N N . GLN A 1 83 ? -3.712 8.996 0.789 1.00 80.19 83 GLN A N 1
ATOM 697 C CA . GLN A 1 83 ? -5.048 8.797 0.232 1.00 80.19 83 GLN A CA 1
ATOM 698 C C . GLN A 1 83 ? -5.710 7.558 0.834 1.00 80.19 83 GLN A C 1
ATOM 700 O O . GLN A 1 83 ? -6.855 7.626 1.274 1.00 80.19 83 GLN A O 1
ATOM 705 N N . ALA A 1 84 ? -4.977 6.445 0.917 1.00 81.44 84 ALA A N 1
ATOM 706 C CA . ALA A 1 84 ? -5.489 5.213 1.502 1.00 81.44 84 ALA A CA 1
ATOM 707 C C . ALA A 1 84 ? -5.848 5.376 2.986 1.00 81.44 84 ALA A C 1
ATOM 709 O O . ALA A 1 84 ? -6.889 4.894 3.426 1.00 81.44 84 ALA A O 1
ATOM 710 N N . THR A 1 85 ? -5.033 6.114 3.737 1.00 80.38 85 THR A N 1
ATOM 711 C CA . THR A 1 85 ? -5.292 6.431 5.146 1.00 80.38 85 THR A CA 1
ATOM 712 C C . THR A 1 85 ? -6.562 7.271 5.302 1.00 80.38 85 THR A C 1
ATOM 714 O O . THR A 1 85 ? -7.399 6.961 6.146 1.00 80.38 85 THR A O 1
ATOM 717 N N . ALA A 1 86 ? -6.753 8.296 4.463 1.00 84.56 86 ALA A N 1
ATOM 718 C CA . ALA A 1 86 ? -7.963 9.121 4.478 1.00 84.56 86 ALA A CA 1
ATOM 719 C C . ALA A 1 86 ? -9.228 8.303 4.165 1.00 84.56 86 ALA A C 1
ATOM 721 O O . ALA A 1 86 ? -10.233 8.423 4.867 1.00 84.56 86 ALA A O 1
ATOM 722 N N . VAL A 1 87 ? -9.163 7.422 3.159 1.00 91.19 87 VAL A N 1
ATOM 723 C CA . VAL A 1 87 ? -10.255 6.492 2.839 1.00 91.19 87 VAL A CA 1
ATOM 724 C C . VAL A 1 87 ? -10.542 5.559 4.016 1.00 91.19 87 VAL A C 1
ATOM 726 O O . VAL A 1 87 ? -11.703 5.362 4.370 1.00 91.19 87 VAL A O 1
ATOM 729 N N . ALA A 1 88 ? -9.508 5.003 4.650 1.00 89.88 88 ALA A N 1
ATOM 730 C CA . ALA A 1 88 ? -9.671 4.099 5.782 1.00 89.88 88 ALA A CA 1
ATOM 731 C C . ALA A 1 88 ? -10.334 4.784 6.988 1.00 89.88 88 ALA A C 1
ATOM 733 O O . ALA A 1 88 ? -11.221 4.196 7.604 1.00 89.88 88 ALA A O 1
ATO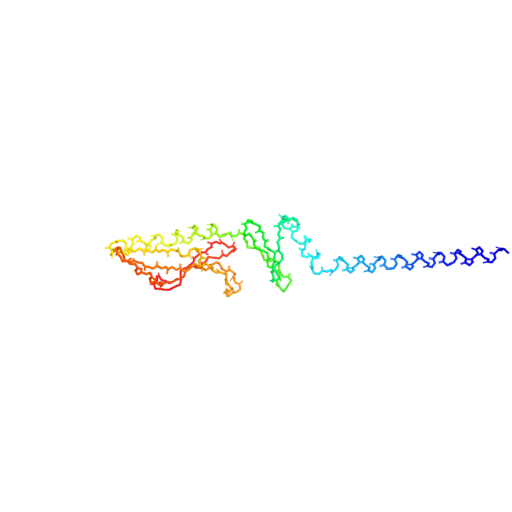M 734 N N . TYR A 1 89 ? -9.968 6.034 7.292 1.00 87.06 89 TYR A N 1
ATOM 735 C CA . TYR A 1 89 ? -10.643 6.820 8.329 1.00 87.06 89 TYR A CA 1
ATOM 736 C C . TYR A 1 89 ? -12.116 7.070 8.000 1.00 87.06 89 TYR A C 1
ATOM 738 O O . TYR A 1 89 ? -12.972 6.815 8.844 1.00 87.06 89 TYR A O 1
ATOM 746 N N . SER A 1 90 ? -12.418 7.499 6.771 1.00 92.12 90 SER A N 1
ATOM 747 C CA . SER A 1 90 ? -13.801 7.734 6.336 1.00 92.12 90 SER A CA 1
ATOM 748 C C . SER A 1 90 ? -14.649 6.456 6.389 1.00 92.12 90 SER A C 1
ATOM 750 O O . SER A 1 90 ? -15.813 6.498 6.777 1.00 92.12 90 SER A O 1
ATOM 752 N N . LEU A 1 91 ? -14.062 5.294 6.083 1.00 93.50 91 LEU A N 1
ATOM 753 C CA . LEU A 1 91 ? -14.751 4.007 6.191 1.00 93.50 91 LEU A CA 1
ATOM 754 C C . LEU A 1 91 ? -15.074 3.619 7.646 1.00 93.50 91 LEU A C 1
ATOM 756 O O . LEU A 1 91 ? -16.076 2.947 7.890 1.00 93.50 91 LEU A O 1
ATOM 760 N N . LEU A 1 92 ? -14.235 4.016 8.609 1.00 91.31 92 LEU A N 1
ATOM 761 C CA . LEU A 1 92 ? -14.420 3.713 10.033 1.00 91.31 92 LEU A CA 1
ATOM 762 C C . LEU A 1 92 ? -15.373 4.681 10.746 1.00 91.31 92 LEU A C 1
ATOM 764 O O . LEU A 1 92 ? -15.949 4.306 11.767 1.00 91.31 92 LEU A O 1
ATOM 768 N N . GLU A 1 93 ? -15.571 5.887 10.215 1.00 91.75 93 GLU A N 1
ATOM 769 C CA . GLU A 1 93 ? -16.392 6.945 10.816 1.00 91.75 93 GLU A CA 1
ATOM 770 C C . GLU A 1 93 ? -17.806 6.473 11.230 1.00 91.75 93 GLU A C 1
ATOM 772 O O . GLU A 1 93 ? -18.173 6.664 12.393 1.00 91.75 93 GLU A O 1
ATOM 777 N N . PRO A 1 94 ? -18.574 5.733 10.400 1.00 91.62 94 PRO A N 1
ATOM 778 C CA . PRO A 1 94 ? -19.903 5.264 10.799 1.00 91.62 94 PRO A CA 1
ATOM 779 C C . PRO A 1 94 ? -19.880 4.237 11.943 1.00 91.62 94 PRO A C 1
ATOM 781 O O . PRO A 1 94 ? -20.865 4.094 12.670 1.00 91.62 94 PRO A O 1
ATOM 784 N N . TYR A 1 95 ? -18.785 3.484 12.092 1.00 91.38 95 TYR A N 1
ATOM 785 C CA . TYR A 1 95 ? -18.605 2.526 13.187 1.00 91.38 95 TYR A CA 1
ATOM 786 C C . TYR A 1 95 ? -18.201 3.242 14.471 1.00 91.38 95 TYR A C 1
ATOM 788 O O . TYR A 1 95 ? -18.717 2.911 15.536 1.00 91.38 95 TYR A O 1
ATOM 796 N N . GLN A 1 96 ? -17.332 4.248 14.354 1.00 89.81 96 GLN A N 1
ATOM 797 C CA . GLN A 1 96 ? -16.917 5.098 15.462 1.00 89.81 96 GLN A CA 1
ATOM 798 C C . GLN A 1 96 ? -18.134 5.762 16.120 1.00 89.81 96 GLN A C 1
ATOM 800 O O . GLN A 1 96 ? -18.341 5.575 17.317 1.00 89.81 96 GLN A O 1
ATOM 805 N N . SER A 1 97 ? -19.023 6.397 15.349 1.00 90.75 97 SER A N 1
ATOM 806 C CA . SER A 1 97 ? -20.233 7.031 15.904 1.00 90.75 97 SER A CA 1
ATOM 807 C C . SER A 1 97 ? -21.155 6.048 16.642 1.00 90.75 97 SER A C 1
ATOM 809 O O . SER A 1 97 ? -21.795 6.401 17.630 1.00 90.75 97 SER A O 1
ATOM 811 N N . LYS A 1 98 ? -21.223 4.783 16.202 1.00 90.88 98 LYS A N 1
ATOM 812 C CA . LYS A 1 98 ? -22.009 3.735 16.881 1.00 90.88 98 LYS A CA 1
ATOM 813 C C . LYS A 1 98 ? -21.352 3.213 18.156 1.00 90.88 98 LYS A C 1
ATOM 815 O O . LYS A 1 98 ? -22.045 2.619 18.978 1.00 90.88 98 LYS A O 1
ATOM 820 N N . LEU A 1 99 ? -20.040 3.360 18.296 1.00 89.69 99 LEU A N 1
ATOM 821 C CA . LEU A 1 99 ? -19.266 2.881 19.440 1.00 89.69 99 LEU A CA 1
ATOM 822 C C . LEU A 1 99 ? -19.093 3.956 20.518 1.00 89.69 99 LEU A C 1
ATOM 824 O O . LEU A 1 99 ? -18.967 3.613 21.694 1.00 89.69 99 LEU A O 1
ATOM 828 N N . GLU A 1 100 ? -19.192 5.232 20.145 1.00 88.62 100 GLU A N 1
ATOM 829 C CA . GLU A 1 100 ? -19.150 6.371 21.070 1.00 88.62 100 GLU A CA 1
ATOM 830 C C . GLU A 1 100 ? -20.232 6.297 22.147 1.00 88.62 100 GLU A C 1
ATOM 832 O O . GLU A 1 100 ? -19.932 6.483 23.321 1.00 88.62 100 GLU A O 1
ATOM 837 N N . GLN A 1 101 ? -21.460 5.894 21.798 1.00 90.38 101 GLN A N 1
ATOM 838 C CA . GLN A 1 101 ? -22.539 5.659 22.777 1.00 90.38 101 GLN A CA 1
ATOM 839 C C . GLN A 1 101 ? -22.206 4.582 23.833 1.00 90.38 101 GLN A C 1
ATOM 841 O O . GLN A 1 101 ? -22.882 4.486 24.855 1.00 90.38 101 GLN A O 1
ATOM 846 N N . TYR A 1 102 ? -21.176 3.764 23.598 1.00 89.00 102 TYR A N 1
ATOM 847 C CA . TYR A 1 102 ? -20.702 2.714 24.501 1.00 89.00 102 TYR A CA 1
ATOM 848 C C . TYR A 1 102 ? -19.311 3.018 25.090 1.00 89.00 102 TYR A C 1
ATOM 850 O O . TYR A 1 102 ? -18.693 2.126 25.683 1.00 89.00 102 TYR A O 1
ATOM 858 N N . ASN A 1 103 ? -18.819 4.255 24.945 1.00 91.06 103 ASN A N 1
ATOM 859 C CA . ASN A 1 103 ? -17.497 4.716 25.386 1.00 91.06 103 ASN A CA 1
ATOM 860 C C . ASN A 1 103 ? -16.333 3.908 24.780 1.00 91.06 103 ASN A C 1
ATOM 862 O O . ASN A 1 103 ? -15.332 3.633 25.453 1.00 91.06 103 ASN A O 1
ATOM 866 N N . PHE A 1 104 ? -16.477 3.483 23.523 1.00 91.00 104 PHE A N 1
ATOM 867 C CA . PHE A 1 104 ? -15.417 2.834 22.753 1.00 91.00 104 PHE A CA 1
ATOM 868 C C . PHE A 1 104 ? -14.919 3.745 21.626 1.00 91.00 104 PHE A C 1
ATOM 870 O O . PHE A 1 104 ? -15.691 4.464 20.994 1.00 91.00 104 PHE A O 1
ATOM 877 N N . THR A 1 105 ? -13.621 3.664 21.346 1.00 90.62 105 THR A N 1
ATOM 878 C CA . THR A 1 105 ? -12.953 4.384 20.261 1.00 90.62 105 THR A CA 1
ATOM 879 C C . THR A 1 105 ? -12.238 3.395 19.354 1.00 90.62 105 THR A C 1
ATOM 881 O O . THR A 1 105 ? -11.544 2.493 19.824 1.00 90.62 105 THR A O 1
ATOM 884 N N . LEU A 1 106 ? -12.383 3.577 18.048 1.00 91.12 106 LEU A N 1
ATOM 885 C CA . LEU A 1 106 ? -11.616 2.903 17.016 1.00 91.12 106 LEU A CA 1
ATOM 886 C C . LEU A 1 106 ? -10.424 3.767 16.617 1.00 91.12 106 LEU A C 1
ATOM 888 O O . LEU A 1 106 ? -10.542 4.967 16.384 1.00 91.12 106 LEU A O 1
ATOM 892 N N . LYS A 1 107 ? -9.266 3.131 16.495 1.00 88.31 107 LYS A N 1
ATOM 893 C CA . LYS A 1 107 ? -8.029 3.748 16.041 1.00 88.31 107 LYS A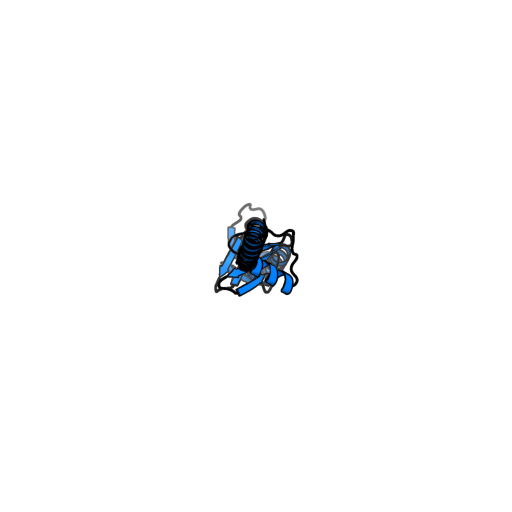 CA 1
ATOM 894 C C . LYS A 1 107 ? -7.447 2.939 14.894 1.00 88.31 107 LYS A C 1
ATOM 896 O O . LYS A 1 107 ? -7.228 1.734 15.017 1.00 88.31 107 LYS A O 1
ATOM 901 N N . LEU A 1 108 ? -7.159 3.631 13.799 1.00 85.44 108 LEU A N 1
ATOM 902 C CA . LEU A 1 108 ? -6.380 3.088 12.698 1.00 85.44 108 LEU A CA 1
ATOM 903 C C . LEU A 1 108 ? -4.895 3.082 13.089 1.00 85.44 108 LEU A C 1
ATOM 905 O O . LEU A 1 108 ? -4.343 4.114 13.476 1.00 85.44 108 LEU A O 1
ATOM 909 N N . ASP A 1 109 ? -4.242 1.929 12.998 1.00 83.56 109 ASP A N 1
ATOM 910 C CA . ASP A 1 109 ? -2.799 1.801 13.204 1.00 83.56 109 ASP A CA 1
ATOM 911 C C . ASP A 1 109 ? -2.065 2.048 11.882 1.00 83.56 109 ASP A C 1
ATOM 913 O O . ASP A 1 109 ? -1.674 1.123 11.170 1.00 83.56 109 ASP A O 1
ATOM 917 N N . TYR A 1 110 ? -1.943 3.325 11.520 1.00 75.12 110 TYR A N 1
ATOM 918 C CA . TYR A 1 110 ? -1.319 3.735 10.262 1.00 75.12 110 TYR A CA 1
ATOM 919 C C . TYR A 1 110 ? 0.201 3.509 10.233 1.00 75.12 110 TYR A C 1
ATOM 921 O O . TYR A 1 110 ? 0.783 3.567 9.160 1.00 75.12 110 TYR A O 1
ATOM 929 N N . GLU A 1 111 ? 0.851 3.267 11.375 1.00 68.81 111 GLU A N 1
ATOM 930 C CA . GLU A 1 111 ? 2.300 3.018 11.453 1.00 68.81 111 GLU A CA 1
ATOM 931 C C . GLU A 1 111 ? 2.632 1.552 11.167 1.00 68.81 111 GLU A C 1
ATOM 933 O O . GLU A 1 111 ? 3.699 1.242 10.645 1.00 68.81 111 GLU A O 1
ATOM 938 N N . SER A 1 112 ? 1.691 0.653 11.463 1.00 73.75 112 SER A N 1
ATOM 939 C CA . SER A 1 112 ? 1.841 -0.794 11.288 1.00 73.75 112 SER A CA 1
ATOM 940 C C . SER A 1 112 ? 1.138 -1.319 10.030 1.00 73.75 112 SER A C 1
ATOM 942 O O . SER A 1 112 ? 0.761 -2.493 9.975 1.00 73.75 112 SER A O 1
ATOM 944 N N . PHE A 1 113 ? 0.887 -0.457 9.039 1.00 80.31 113 PHE A N 1
ATOM 945 C CA . PHE A 1 113 ? 0.244 -0.877 7.798 1.00 80.31 113 PHE A CA 1
ATOM 946 C C . PHE A 1 113 ? 1.156 -1.804 6.986 1.00 80.31 113 PHE A C 1
ATOM 948 O O . PHE A 1 113 ? 2.382 -1.754 7.076 1.00 80.31 113 PHE A O 1
ATOM 955 N N . THR A 1 114 ? 0.545 -2.648 6.163 1.00 84.12 114 THR A N 1
ATOM 956 C CA . THR A 1 114 ? 1.265 -3.550 5.255 1.00 84.12 114 THR A CA 1
ATOM 957 C C . THR A 1 114 ? 0.658 -3.504 3.858 1.00 84.12 114 THR A C 1
ATOM 959 O O . THR A 1 114 ? -0.427 -2.958 3.659 1.00 84.12 114 THR A O 1
ATOM 962 N N . GLU A 1 115 ? 1.362 -4.067 2.880 1.00 84.19 115 GLU A N 1
ATOM 963 C CA . GLU A 1 115 ? 0.838 -4.305 1.536 1.00 84.19 115 GLU A CA 1
ATOM 964 C C . GLU A 1 115 ? 0.622 -5.807 1.339 1.00 84.19 115 GLU A C 1
ATOM 966 O O . GLU A 1 115 ? 1.458 -6.613 1.748 1.00 84.19 115 GLU A O 1
ATOM 971 N N . THR A 1 116 ? -0.493 -6.204 0.726 1.00 86.19 116 THR A N 1
ATOM 972 C CA . THR A 1 116 ? -0.748 -7.621 0.434 1.00 86.19 116 THR A CA 1
ATOM 973 C C . THR A 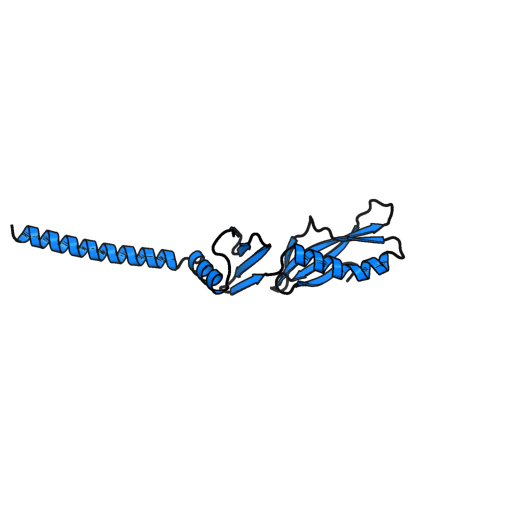1 116 ? -1.509 -7.813 -0.869 1.00 86.19 116 THR A C 1
ATOM 975 O O . THR A 1 116 ? -2.380 -7.010 -1.213 1.00 86.19 116 THR A O 1
ATOM 978 N N . TYR A 1 117 ? -1.196 -8.900 -1.574 1.00 87.62 117 TYR A N 1
ATOM 979 C CA . TYR A 1 117 ? -1.969 -9.352 -2.722 1.00 87.62 117 TYR A CA 1
ATOM 980 C C . TYR A 1 117 ? -3.104 -10.253 -2.262 1.00 87.62 117 TYR A C 1
ATOM 982 O O . TYR A 1 117 ? -2.901 -11.223 -1.532 1.00 87.62 117 TYR A O 1
ATOM 990 N N . LYS A 1 118 ? -4.308 -9.953 -2.737 1.00 84.50 118 LYS A N 1
ATOM 991 C CA . LYS A 1 118 ? -5.478 -10.797 -2.541 1.00 84.50 118 LYS A CA 1
ATOM 992 C C . LYS A 1 118 ? -6.266 -10.847 -3.841 1.00 84.50 118 LYS A C 1
ATOM 994 O O . LYS A 1 118 ? -6.619 -9.804 -4.380 1.00 84.50 118 LYS A O 1
ATOM 999 N N . ASP A 1 119 ? -6.509 -12.056 -4.345 1.00 86.00 119 ASP A N 1
ATOM 1000 C CA . ASP A 1 119 ? -7.282 -12.298 -5.571 1.00 86.00 119 ASP A CA 1
ATOM 1001 C C . ASP A 1 119 ? -6.785 -11.462 -6.775 1.00 86.00 119 ASP A C 1
ATOM 1003 O O . ASP A 1 119 ?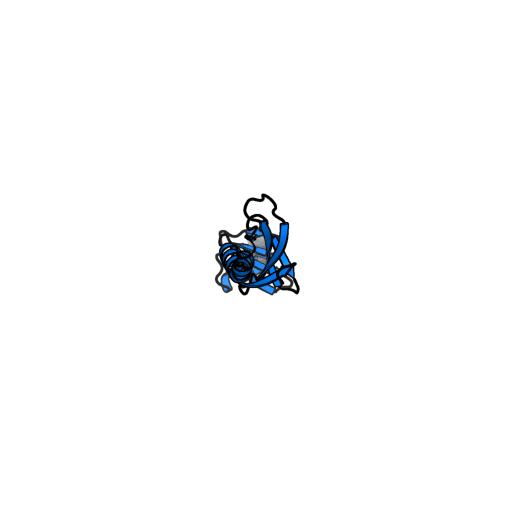 -7.570 -10.900 -7.535 1.00 86.00 119 ASP A O 1
ATOM 1007 N N . GLY A 1 120 ? -5.459 -11.326 -6.918 1.00 83.75 120 GLY A N 1
ATOM 1008 C CA . GLY A 1 120 ? -4.824 -10.544 -7.989 1.00 83.75 120 GLY A CA 1
ATOM 1009 C C . GLY A 1 120 ? -4.907 -9.022 -7.824 1.00 83.75 120 GLY A C 1
ATOM 1010 O O . GLY A 1 120 ? -4.574 -8.296 -8.750 1.00 83.75 120 GLY A O 1
ATOM 1011 N N . THR A 1 121 ? -5.352 -8.524 -6.668 1.00 87.56 121 THR A N 1
ATOM 1012 C CA . THR A 1 121 ? -5.400 -7.088 -6.363 1.00 87.56 121 THR A CA 1
ATOM 1013 C C . THR A 1 121 ? -4.457 -6.763 -5.207 1.00 87.56 121 THR A C 1
ATOM 1015 O O . THR A 1 121 ? -4.464 -7.446 -4.181 1.00 87.56 121 THR A O 1
ATOM 1018 N N . LEU A 1 122 ? -3.641 -5.718 -5.366 1.00 88.12 122 LEU A N 1
ATOM 1019 C CA . LEU A 1 122 ? -2.771 -5.202 -4.311 1.00 88.12 122 LEU A CA 1
ATOM 1020 C C . LEU A 1 122 ? -3.540 -4.243 -3.394 1.00 88.12 122 LEU A C 1
ATOM 1022 O O . LEU A 1 122 ? -4.176 -3.291 -3.854 1.00 88.12 122 LEU A O 1
ATOM 1026 N N . TYR A 1 123 ? -3.427 -4.455 -2.086 1.00 90.38 123 TYR A N 1
ATOM 1027 C CA . TYR A 1 123 ? -4.081 -3.643 -1.063 1.00 90.38 123 TYR A CA 1
ATOM 1028 C C . TYR A 1 123 ? -3.075 -3.035 -0.096 1.00 90.38 123 TYR A C 1
ATOM 1030 O O . TYR A 1 123 ? -2.104 -3.690 0.278 1.00 90.38 123 TYR A O 1
ATOM 1038 N N . PHE A 1 124 ? -3.370 -1.828 0.389 1.00 86.88 124 PHE A N 1
ATOM 1039 C CA . PHE A 1 124 ? -2.911 -1.403 1.708 1.00 86.88 124 PHE A CA 1
ATOM 1040 C C . PHE A 1 124 ? -3.794 -2.036 2.779 1.00 86.88 124 PHE A C 1
ATOM 1042 O O . PHE A 1 124 ? -5.018 -2.041 2.649 1.00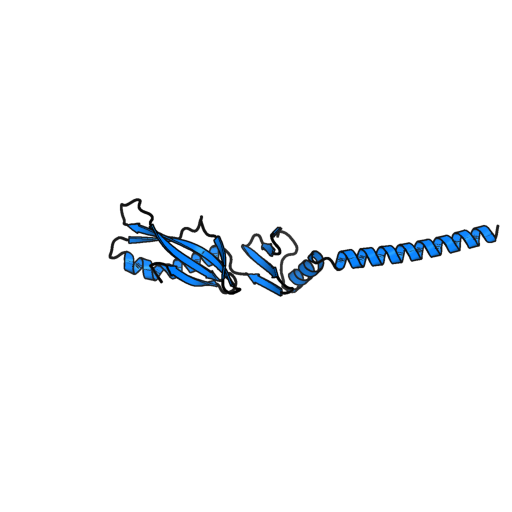 86.88 124 PHE A O 1
ATOM 1049 N N . VAL A 1 125 ? -3.180 -2.543 3.841 1.00 91.31 125 VAL A N 1
ATOM 1050 C CA . VAL A 1 125 ? -3.867 -3.195 4.954 1.00 91.31 125 VAL A CA 1
ATOM 1051 C C . VAL A 1 125 ? -3.515 -2.481 6.246 1.00 91.31 125 VAL A C 1
ATOM 1053 O O . VAL A 1 125 ? -2.363 -2.494 6.676 1.00 91.31 125 VAL A O 1
ATOM 1056 N N . PHE A 1 126 ? -4.520 -1.887 6.877 1.00 88.31 126 PHE A N 1
ATOM 1057 C CA . PHE A 1 126 ? -4.377 -1.131 8.114 1.00 88.31 126 PHE A CA 1
ATOM 1058 C C . PHE A 1 126 ? -5.011 -1.890 9.279 1.00 88.31 126 PHE A C 1
ATOM 1060 O O . PHE A 1 126 ? -6.215 -2.155 9.234 1.00 88.31 126 PHE A O 1
ATOM 1067 N N . PRO A 1 127 ? -4.264 -2.220 10.341 1.00 91.00 127 PRO A N 1
ATOM 1068 C CA . PRO A 1 127 ? -4.854 -2.760 11.557 1.00 91.00 127 PRO A CA 1
ATOM 1069 C C . PRO A 1 127 ? -5.790 -1.741 12.219 1.00 91.00 127 PRO A C 1
ATOM 1071 O O . PRO A 1 127 ? -5.473 -0.556 12.324 1.00 91.00 127 PRO A O 1
ATOM 1074 N N . VAL A 1 128 ? -6.933 -2.212 12.709 1.00 93.06 128 VAL A N 1
ATOM 1075 C CA . VAL A 1 128 ? -7.903 -1.410 13.461 1.00 93.06 128 VAL A CA 1
ATOM 1076 C C . VAL A 1 128 ? -7.907 -1.889 14.898 1.00 93.06 128 VAL A C 1
ATOM 1078 O O . VAL A 1 128 ? -8.182 -3.058 15.177 1.00 93.06 128 VAL A O 1
ATOM 1081 N N . LYS A 1 129 ? -7.605 -0.980 15.820 1.00 92.12 129 LYS A N 1
ATOM 1082 C CA . LYS A 1 129 ? -7.602 -1.240 17.257 1.00 92.12 129 LYS A CA 1
ATOM 1083 C C . LYS A 1 129 ? -8.782 -0.535 17.905 1.00 92.12 129 LYS A C 1
ATOM 1085 O O . LYS A 1 129 ? -9.131 0.571 17.513 1.00 92.12 129 LYS A O 1
ATOM 1090 N N . MET A 1 130 ? -9.384 -1.167 18.898 1.00 91.88 130 MET A N 1
ATOM 1091 C CA . MET A 1 130 ? -10.444 -0.596 19.712 1.00 91.88 130 MET A CA 1
ATOM 1092 C C . MET A 1 130 ? -9.946 -0.415 21.138 1.00 91.88 130 MET A C 1
ATOM 1094 O O . MET A 1 130 ? -9.320 -1.317 21.701 1.00 91.88 130 MET A O 1
ATOM 1098 N N . SER A 1 131 ? -10.268 0.729 21.723 1.00 91.00 131 SER A N 1
ATOM 1099 C CA . SER A 1 131 ? -10.020 1.034 23.124 1.00 91.00 131 SER A CA 1
ATOM 1100 C C . SER A 1 131 ? -11.295 1.509 23.803 1.00 91.00 131 SER A C 1
ATOM 1102 O O . SER A 1 131 ? -12.217 2.008 23.160 1.00 91.00 131 SER A O 1
ATOM 1104 N N . ARG A 1 132 ? -11.370 1.312 25.119 1.00 89.31 132 ARG A N 1
ATOM 1105 C CA . ARG A 1 132 ? -12.414 1.912 25.954 1.00 89.31 132 ARG A CA 1
ATOM 1106 C C . ARG A 1 132 ? -11.860 3.183 26.578 1.00 89.31 132 ARG A C 1
ATOM 1108 O O . ARG A 1 132 ? -10.721 3.183 27.046 1.00 89.31 132 ARG A O 1
ATOM 1115 N N . GLU A 1 133 ? -12.672 4.228 26.632 1.00 81.06 133 GLU A N 1
ATOM 1116 C CA . GLU A 1 133 ? -12.278 5.496 27.239 1.00 81.06 133 GLU A CA 1
ATOM 1117 C C . GLU A 1 133 ? -11.764 5.295 28.679 1.00 81.06 133 GLU A C 1
ATOM 1119 O O . GLU A 1 133 ? -12.323 4.525 29.467 1.00 81.06 133 GLU A O 1
ATOM 1124 N N . GLY A 1 134 ? -10.631 5.926 28.999 1.00 72.69 134 GLY A N 1
ATOM 1125 C CA . GLY A 1 134 ? -9.959 5.791 30.295 1.00 72.69 134 GLY A CA 1
ATOM 1126 C C . GLY A 1 134 ? -9.175 4.487 30.508 1.00 72.69 134 GLY A C 1
ATOM 1127 O O . GLY A 1 134 ? -8.539 4.334 31.552 1.00 72.69 134 GLY A O 1
ATOM 1128 N N . LYS A 1 135 ? -9.163 3.555 29.544 1.00 75.19 135 LYS A N 1
ATOM 1129 C CA . LYS A 1 135 ? -8.344 2.334 29.589 1.00 75.19 135 LYS A CA 1
ATOM 1130 C C . LYS A 1 135 ? -7.225 2.369 28.550 1.00 75.19 135 LYS A C 1
ATOM 1132 O O . LYS A 1 135 ? -7.365 2.943 27.478 1.00 75.19 135 LYS A O 1
ATOM 1137 N N . ARG A 1 136 ? -6.101 1.717 28.866 1.00 69.75 136 ARG A N 1
ATOM 1138 C CA . ARG A 1 136 ? -4.962 1.551 27.938 1.00 69.75 136 ARG A CA 1
ATOM 1139 C C . ARG A 1 136 ? -5.121 0.355 26.993 1.00 69.75 136 ARG A C 1
ATOM 1141 O O . ARG A 1 136 ? -4.206 0.061 26.226 1.00 69.75 136 ARG A O 1
ATOM 1148 N N . ASP A 1 137 ? -6.251 -0.337 27.064 1.00 73.62 137 ASP A N 1
ATOM 1149 C CA . ASP A 1 137 ? -6.491 -1.557 26.306 1.00 73.62 137 ASP A CA 1
ATOM 1150 C C . ASP A 1 137 ? -6.652 -1.200 24.825 1.00 73.62 137 ASP A C 1
ATOM 1152 O O . ASP A 1 137 ? -7.540 -0.432 24.468 1.00 73.62 137 ASP A O 1
ATOM 1156 N N . ASN A 1 138 ? -5.787 -1.750 23.973 1.00 83.19 138 ASN A N 1
ATOM 1157 C CA . ASN A 1 138 ? -5.837 -1.585 22.522 1.00 83.19 138 ASN A CA 1
ATOM 1158 C C . ASN A 1 138 ? -6.034 -2.961 21.888 1.00 83.19 138 ASN A C 1
ATOM 1160 O O . ASN A 1 138 ? -5.070 -3.662 21.576 1.00 83.19 138 ASN A O 1
ATOM 1164 N N . ILE A 1 139 ? -7.289 -3.366 21.739 1.00 89.88 139 ILE A N 1
ATOM 1165 C CA . ILE A 1 139 ? -7.647 -4.682 21.212 1.00 89.88 139 ILE A CA 1
ATOM 1166 C C . ILE A 1 139 ? -7.695 -4.589 19.692 1.00 89.88 139 ILE A C 1
ATOM 1168 O O . ILE A 1 139 ? -8.394 -3.739 19.152 1.00 89.88 139 ILE A O 1
ATOM 1172 N N . LEU A 1 140 ? -6.974 -5.459 18.988 1.00 91.81 140 LEU A N 1
ATOM 1173 C CA . LEU A 1 140 ? -7.109 -5.580 17.538 1.00 91.81 140 LEU A CA 1
ATOM 1174 C C . LEU A 1 140 ? -8.508 -6.119 17.204 1.00 91.81 140 LEU A C 1
ATOM 1176 O O . LEU A 1 140 ? -8.853 -7.227 17.609 1.00 91.81 140 LEU A O 1
ATOM 1180 N N . VAL A 1 141 ? -9.299 -5.344 16.464 1.00 93.25 141 VAL A N 1
ATOM 1181 C CA . VAL A 1 141 ? -10.687 -5.691 16.111 1.00 93.25 141 VAL A CA 1
ATOM 1182 C C . VAL A 1 141 ? -10.881 -5.997 14.631 1.00 93.25 141 VAL A C 1
ATOM 1184 O O . VAL A 1 141 ? -11.905 -6.558 14.252 1.00 93.25 141 VAL A O 1
ATOM 1187 N N . GLY A 1 142 ? -9.907 -5.681 13.784 1.00 94.12 142 GLY A N 1
ATOM 1188 C CA . GLY A 1 142 ? -9.971 -6.008 12.366 1.00 94.12 142 GLY A CA 1
ATOM 1189 C C . GLY A 1 142 ? -8.908 -5.295 11.554 1.00 94.12 142 GLY A C 1
ATOM 1190 O O . GLY A 1 142 ? -7.945 -4.755 12.098 1.00 94.12 142 GLY A O 1
ATOM 1191 N N . TYR A 1 143 ? -9.113 -5.294 10.244 1.00 94.69 143 TYR A N 1
ATOM 1192 C CA . TYR A 1 143 ? -8.234 -4.662 9.275 1.00 94.69 143 TYR A CA 1
ATOM 1193 C C . TYR A 1 143 ? -9.055 -3.918 8.222 1.00 94.69 143 TYR A C 1
ATOM 1195 O O . TYR A 1 143 ? -10.068 -4.439 7.755 1.00 94.69 143 TYR A O 1
ATOM 1203 N N . VAL A 1 144 ? -8.600 -2.735 7.815 1.00 94.56 144 VAL A N 1
ATOM 1204 C CA . VAL A 1 144 ? -9.106 -2.045 6.623 1.00 94.56 144 VAL A CA 1
ATOM 1205 C C . VAL A 1 144 ? -8.216 -2.398 5.444 1.00 94.56 144 VAL A C 1
ATOM 1207 O O . VAL A 1 144 ? -7.008 -2.184 5.500 1.00 94.56 144 VAL A O 1
ATOM 1210 N N . PHE A 1 145 ? -8.815 -2.904 4.375 1.00 95.31 145 PHE A N 1
ATOM 1211 C CA . PHE A 1 145 ? -8.161 -3.139 3.096 1.00 95.31 145 PHE A CA 1
ATOM 1212 C C . PHE A 1 145 ? -8.522 -1.996 2.158 1.00 95.31 145 PHE A C 1
ATOM 1214 O O . PHE A 1 145 ? -9.706 -1.736 1.963 1.00 95.31 145 PHE A O 1
ATOM 1221 N N . VAL A 1 146 ? -7.529 -1.339 1.564 1.00 92.75 146 VAL A N 1
ATOM 1222 C CA . VAL A 1 146 ? -7.721 -0.281 0.565 1.00 92.75 146 VAL A CA 1
ATOM 1223 C C . VAL A 1 146 ? -7.027 -0.683 -0.726 1.00 92.75 146 VAL A C 1
ATOM 1225 O O . VAL A 1 146 ? -5.813 -0.870 -0.750 1.00 92.75 146 VAL A O 1
ATOM 1228 N N . ASP A 1 147 ? -7.803 -0.840 -1.791 1.00 94.31 147 ASP A N 1
ATOM 1229 C CA . ASP A 1 147 ? -7.325 -1.190 -3.126 1.00 94.31 147 ASP A CA 1
ATOM 1230 C C . ASP A 1 147 ? -6.357 -0.109 -3.626 1.00 94.31 147 ASP A C 1
ATOM 1232 O O . ASP A 1 147 ? -6.721 1.065 -3.752 1.00 94.31 147 ASP A O 1
ATOM 1236 N N . ARG A 1 148 ? -5.117 -0.505 -3.930 1.00 88.06 148 ARG A N 1
ATOM 1237 C CA . ARG A 1 148 ? -4.059 0.418 -4.356 1.00 88.06 148 ARG A CA 1
ATOM 1238 C C . ARG A 1 148 ? -4.299 1.028 -5.745 1.00 88.06 148 ARG A C 1
ATOM 1240 O O . ARG A 1 148 ? -3.645 2.007 -6.109 1.00 88.06 148 ARG A O 1
ATOM 1247 N N . LYS A 1 149 ? -5.206 0.451 -6.533 1.00 88.50 149 LYS A N 1
ATOM 1248 C CA . LYS A 1 149 ? -5.564 0.881 -7.887 1.00 88.50 149 LYS A CA 1
ATOM 1249 C C . LYS A 1 149 ? -6.810 1.753 -7.885 1.00 88.50 149 LYS A C 1
ATOM 1251 O O . LYS A 1 149 ? -6.819 2.796 -8.529 1.00 88.50 149 LYS A O 1
ATOM 1256 N N . THR A 1 150 ? -7.860 1.340 -7.174 1.00 91.25 150 THR A N 1
ATOM 1257 C CA . THR A 1 150 ? -9.162 2.033 -7.229 1.00 91.25 150 THR A CA 1
ATOM 1258 C C . THR A 1 150 ? -9.464 2.909 -6.018 1.00 91.25 150 THR A C 1
ATOM 1260 O O . THR A 1 150 ? -10.365 3.741 -6.086 1.00 91.25 150 THR A O 1
ATOM 1263 N N . GLY A 1 151 ? -8.760 2.717 -4.901 1.00 91.31 151 GLY A N 1
ATOM 1264 C CA . GLY A 1 151 ? -9.055 3.386 -3.633 1.00 91.31 151 GLY A CA 1
ATOM 1265 C C . GLY A 1 151 ? -10.326 2.874 -2.957 1.00 91.31 151 GLY A C 1
ATOM 1266 O O . GLY A 1 151 ? -10.733 3.419 -1.937 1.00 91.31 151 GLY A O 1
ATOM 1267 N N . ARG A 1 152 ? -10.969 1.829 -3.494 1.00 94.25 152 ARG A N 1
ATOM 1268 C CA . ARG A 1 152 ? -12.089 1.163 -2.824 1.00 94.25 152 ARG A CA 1
ATOM 1269 C C . ARG A 1 152 ? -11.588 0.479 -1.566 1.00 94.25 152 ARG A C 1
ATOM 1271 O O . ARG A 1 152 ? -10.525 -0.137 -1.579 1.00 94.25 152 ARG A O 1
ATOM 1278 N N . ALA A 1 153 ? -12.377 0.548 -0.505 1.00 95.00 153 ALA A N 1
ATOM 1279 C CA . ALA A 1 153 ? -11.996 -0.022 0.769 1.00 95.00 153 ALA A CA 1
ATOM 1280 C C . ALA A 1 153 ? -13.087 -0.906 1.360 1.00 95.00 153 ALA A C 1
ATOM 1282 O O . ALA A 1 153 ? -14.277 -0.701 1.121 1.00 95.00 153 ALA A O 1
ATOM 1283 N N . PHE A 1 154 ? -12.660 -1.896 2.133 1.00 94.62 154 PHE A N 1
ATOM 1284 C CA . PHE A 1 154 ? -13.535 -2.758 2.915 1.00 94.62 154 PHE A CA 1
ATOM 1285 C C . PHE A 1 154 ? -12.873 -3.098 4.248 1.00 94.62 154 PHE A C 1
ATOM 1287 O O . PHE A 1 154 ? -11.651 -3.018 4.393 1.00 94.62 154 PHE A O 1
ATOM 1294 N N . ILE A 1 155 ? -13.686 -3.479 5.227 1.00 93.94 155 ILE A N 1
ATOM 1295 C CA . ILE A 1 155 ? -13.213 -3.950 6.527 1.00 93.94 155 ILE A CA 1
ATOM 1296 C C . ILE A 1 155 ? -13.268 -5.478 6.520 1.00 93.94 155 ILE A C 1
ATOM 1298 O O . ILE A 1 155 ? -14.098 -6.070 5.830 1.00 93.94 155 ILE A O 1
ATOM 1302 N N . LYS A 1 156 ? -12.322 -6.102 7.222 1.00 93.12 156 LYS A N 1
ATOM 1303 C CA . LYS A 1 156 ? -12.384 -7.513 7.594 1.00 93.12 156 LYS A CA 1
ATOM 1304 C C . LYS A 1 156 ? -12.102 -7.650 9.087 1.00 93.12 156 LYS A C 1
ATOM 1306 O O . LYS A 1 156 ? -10.999 -7.332 9.537 1.00 93.12 156 LYS A O 1
ATOM 1311 N N . GLY A 1 157 ? -13.055 -8.171 9.851 1.00 90.19 157 GLY A N 1
ATOM 1312 C CA . GLY A 1 157 ? -12.891 -8.466 11.274 1.00 90.19 157 GLY A CA 1
ATOM 1313 C C . GLY A 1 157 ? -14.202 -8.410 12.048 1.00 90.19 157 GLY A C 1
ATOM 1314 O O . GLY A 1 157 ? -15.268 -8.696 11.518 1.00 90.19 157 GLY A O 1
ATOM 1315 N N . LEU A 1 158 ? -14.123 -8.017 13.319 1.00 85.06 158 LEU A N 1
ATOM 1316 C CA . LEU A 1 158 ? -15.280 -7.894 14.214 1.00 85.06 158 LEU A CA 1
ATOM 1317 C C . LEU A 1 158 ? -16.243 -6.767 13.809 1.00 85.06 158 LEU A C 1
ATOM 1319 O O . LEU A 1 158 ? -17.358 -6.706 14.319 1.00 85.06 158 LEU A O 1
ATOM 1323 N N . LEU A 1 159 ? -15.811 -5.875 12.917 1.00 78.81 159 LEU A N 1
ATOM 1324 C CA . LEU A 1 159 ? -16.601 -4.751 12.414 1.00 78.81 159 LEU A CA 1
ATOM 1325 C C . LEU A 1 159 ? -17.277 -5.049 11.058 1.00 78.81 159 LEU A C 1
ATOM 1327 O O . LEU A 1 159 ? -18.080 -4.236 10.611 1.00 78.81 159 LEU A O 1
ATOM 1331 N N . GLY A 1 160 ? -16.978 -6.191 10.423 1.00 57.97 160 GLY A N 1
ATOM 1332 C CA . GLY A 1 160 ? -17.405 -6.556 9.061 1.00 57.97 160 GLY A CA 1
ATOM 1333 C C . GLY A 1 160 ? -16.291 -7.261 8.312 1.00 57.97 160 GLY A C 1
ATOM 1334 O O . GLY A 1 160 ? -15.139 -6.818 8.498 1.00 57.97 160 GLY A O 1
#

pLDDT: mean 78.58, std 12.38, range [49.69, 95.31]

Foldseek 3Di:
DVVVVVVVVVVVVVVVVVVVVVVVVVVCVVCPDPVNVVLVVCVVVPHDSDQWDDDDQWIAHPQQWIWHCDPNDTDTQPAHLVLLVVLQVVVCVVVQVVCVVVQKGKDWQSVPWDWDDDPNFIWIKIFIWMDGPPDPHTHGFWIWTATRHPRDIDIDGNSD